Protein AF-A0A7M3Y3L1-F1 (afdb_monomer_lite)

Radius of gyration: 17.22 Å; chains: 1; bounding box: 46×27×43 Å

pLDDT: mean 79.11, std 12.34, range [48.06, 91.44]

Sequence (69 aa):
MLVRQWLGIGMMFLFVPINGPLWRMSFEAIGHPLPGVDWQIFIACLALFISGAVLTFTPNLRPESIEQN

Structure (mmCIF, N/CA/C/O backbone):
data_AF-A0A7M3Y3L1-F1
#
_entry.id   AF-A0A7M3Y3L1-F1
#
loop_
_atom_site.group_PDB
_atom_site.id
_ato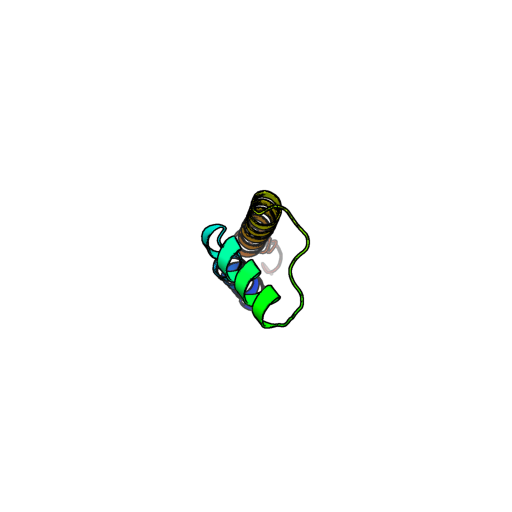m_site.type_symbol
_atom_site.label_atom_id
_atom_site.label_alt_id
_atom_site.label_comp_id
_atom_site.label_asym_id
_atom_site.label_entity_id
_atom_site.label_seq_id
_atom_site.pdbx_PDB_ins_code
_atom_site.Cartn_x
_atom_site.Cartn_y
_atom_site.Cartn_z
_atom_site.occupancy
_atom_site.B_iso_or_equiv
_atom_site.auth_seq_id
_atom_site.auth_comp_id
_atom_site.auth_asym_id
_atom_site.auth_atom_id
_atom_site.pdbx_PDB_model_num
ATOM 1 N N . MET A 1 1 ? -20.293 -2.772 11.744 1.00 58.88 1 MET A N 1
ATOM 2 C CA . MET A 1 1 ? -19.195 -1.998 12.375 1.00 58.88 1 MET A CA 1
ATOM 3 C C . MET A 1 1 ? -17.841 -2.648 12.123 1.00 58.88 1 MET A C 1
ATOM 5 O O . MET A 1 1 ? -16.994 -1.982 11.554 1.00 58.88 1 MET A O 1
ATOM 9 N N . LEU A 1 2 ? -17.663 -3.942 12.413 1.00 70.06 2 LEU A N 1
ATOM 10 C CA . LEU A 1 2 ? -16.376 -4.636 12.234 1.00 70.06 2 LEU A CA 1
ATOM 11 C C . LEU A 1 2 ? -15.910 -4.792 10.776 1.00 70.06 2 LEU A C 1
ATOM 13 O O . LEU A 1 2 ? -14.737 -4.581 10.506 1.00 70.06 2 LEU A O 1
ATOM 17 N N . VAL A 1 3 ? -16.802 -5.098 9.825 1.00 77.25 3 VAL A N 1
ATOM 18 C CA . VAL A 1 3 ? -16.393 -5.455 8.446 1.00 77.25 3 VAL A CA 1
ATOM 19 C C . VAL A 1 3 ? -15.637 -4.330 7.729 1.00 77.25 3 VAL A C 1
ATOM 21 O O . VAL A 1 3 ? -14.640 -4.604 7.077 1.00 77.25 3 VAL A O 1
ATOM 24 N N . ARG A 1 4 ? -16.052 -3.062 7.883 1.00 75.44 4 ARG A N 1
ATOM 25 C CA . ARG A 1 4 ? -15.372 -1.906 7.259 1.00 75.44 4 ARG A CA 1
ATOM 26 C C . ARG A 1 4 ? -13.965 -1.682 7.817 1.00 75.44 4 ARG A C 1
ATOM 28 O O . ARG A 1 4 ? -13.044 -1.436 7.048 1.00 75.44 4 ARG A O 1
ATOM 35 N N . GLN A 1 5 ? -13.809 -1.792 9.134 1.00 78.69 5 GLN A N 1
ATOM 36 C CA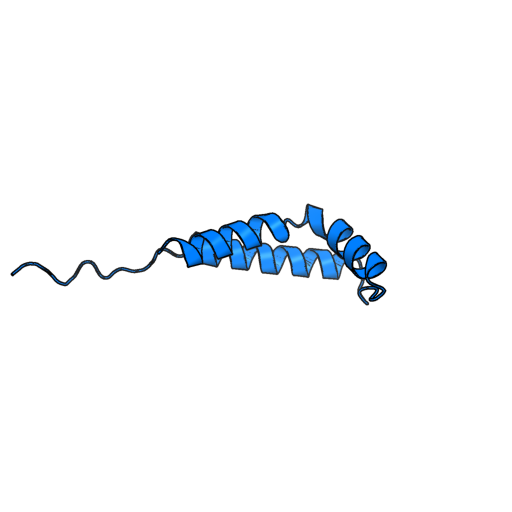 . GLN A 1 5 ? -12.508 -1.685 9.796 1.00 78.69 5 GLN A CA 1
ATOM 37 C C . GLN A 1 5 ? -11.600 -2.861 9.440 1.00 78.69 5 GLN A C 1
ATOM 39 O O . GLN A 1 5 ? -10.434 -2.652 9.140 1.00 78.69 5 GLN A O 1
ATOM 44 N N . TRP A 1 6 ? -12.139 -4.080 9.398 1.00 83.50 6 TRP A N 1
ATOM 45 C CA . TRP A 1 6 ? -11.407 -5.265 8.951 1.00 83.50 6 TRP A CA 1
ATOM 46 C C . TRP A 1 6 ? -10.966 -5.164 7.489 1.00 83.50 6 TRP A C 1
ATOM 48 O O . TRP A 1 6 ? -9.843 -5.544 7.170 1.00 83.50 6 TRP A O 1
ATOM 58 N N . LEU A 1 7 ? -11.804 -4.598 6.614 1.00 84.19 7 LEU A N 1
ATOM 59 C CA . LEU A 1 7 ? -11.429 -4.294 5.231 1.00 84.19 7 LEU A CA 1
ATOM 60 C C . LEU A 1 7 ? -10.285 -3.279 5.172 1.00 84.19 7 LEU A C 1
ATOM 62 O O . LEU A 1 7 ? -9.321 -3.486 4.442 1.00 84.19 7 LEU A O 1
ATOM 66 N N . GLY A 1 8 ? -10.367 -2.210 5.967 1.00 84.62 8 GLY A N 1
ATOM 67 C CA . GLY A 1 8 ? -9.322 -1.193 6.045 1.00 84.62 8 GLY A CA 1
ATOM 68 C C . GLY A 1 8 ? -7.992 -1.751 6.563 1.00 84.62 8 GLY A C 1
ATOM 69 O O . GLY A 1 8 ? -6.961 -1.541 5.931 1.00 84.62 8 GLY A O 1
ATOM 70 N N . ILE A 1 9 ? -8.017 -2.542 7.639 1.00 86.56 9 ILE A N 1
ATOM 71 C CA . ILE A 1 9 ? -6.835 -3.222 8.194 1.00 86.56 9 ILE A CA 1
ATOM 72 C C . ILE A 1 9 ? -6.244 -4.192 7.165 1.00 86.56 9 ILE A C 1
ATOM 74 O O . ILE A 1 9 ? -5.032 -4.203 6.953 1.00 86.56 9 ILE A O 1
ATOM 78 N N . GLY A 1 10 ? -7.093 -4.965 6.481 1.00 88.38 10 GLY A N 1
ATOM 79 C CA . GLY A 1 10 ? -6.674 -5.854 5.400 1.00 88.38 10 GLY A CA 1
ATOM 80 C C . GLY A 1 10 ? -5.981 -5.095 4.270 1.00 88.38 10 GLY A C 1
ATOM 81 O O . GLY A 1 10 ? -4.894 -5.484 3.852 1.00 88.38 10 GLY A O 1
ATOM 82 N N . MET A 1 11 ? -6.550 -3.968 3.832 1.00 85.56 11 MET A N 1
ATOM 83 C CA . MET A 1 11 ? -5.933 -3.094 2.828 1.00 85.56 11 MET A CA 1
ATOM 84 C C . MET A 1 11 ? 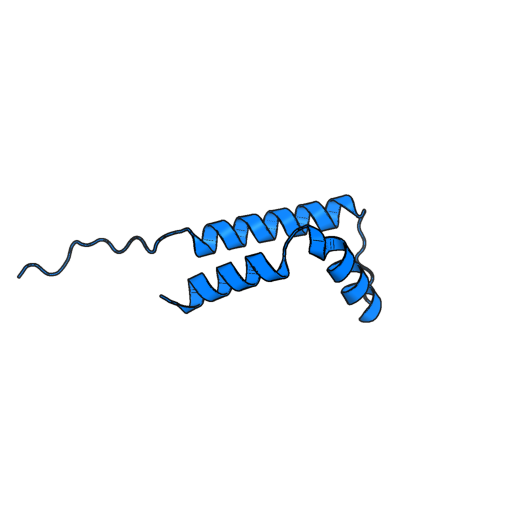-4.589 -2.533 3.300 1.00 85.56 11 MET A C 1
ATOM 86 O O . MET A 1 11 ? -3.637 -2.509 2.526 1.00 85.56 11 MET A O 1
ATOM 90 N N . MET A 1 12 ? -4.476 -2.122 4.564 1.00 87.62 12 MET A N 1
ATOM 91 C CA . MET A 1 12 ? -3.213 -1.624 5.111 1.00 87.62 12 MET A CA 1
ATOM 92 C C . MET A 1 12 ? -2.132 -2.707 5.130 1.00 87.62 12 MET A C 1
ATOM 94 O O . MET A 1 12 ? -0.984 -2.415 4.815 1.00 87.62 12 MET A O 1
ATOM 98 N N . PHE A 1 13 ? -2.482 -3.954 5.450 1.00 88.62 13 PHE A N 1
ATOM 99 C CA . PHE A 1 13 ? -1.523 -5.060 5.504 1.00 88.62 13 PHE A CA 1
ATOM 100 C C . PHE A 1 13 ? -1.118 -5.566 4.107 1.00 88.62 13 PHE A C 1
ATOM 102 O O . PHE A 1 13 ? 0.048 -5.870 3.865 1.00 88.62 13 PHE A O 1
ATOM 109 N N . LEU A 1 14 ? -2.065 -5.621 3.164 1.00 85.75 14 LEU A N 1
ATOM 110 C CA . LEU A 1 14 ? -1.818 -6.042 1.779 1.00 85.75 14 LEU A CA 1
ATOM 111 C C . LEU A 1 14 ? -0.993 -5.012 0.996 1.00 85.75 14 LEU A C 1
ATOM 113 O O . LEU A 1 14 ? -0.074 -5.387 0.265 1.00 85.75 14 LEU A O 1
ATOM 117 N N . PHE A 1 15 ? -1.282 -3.721 1.170 1.00 88.31 15 PHE A N 1
ATOM 118 C CA . PHE A 1 15 ? -0.694 -2.641 0.372 1.00 88.31 15 PHE A CA 1
ATOM 119 C C . PHE A 1 15 ? 0.410 -1.861 1.091 1.00 88.31 15 PHE A C 1
ATOM 121 O O . PHE A 1 15 ? 0.698 -0.727 0.715 1.00 88.31 15 PHE A O 1
ATOM 128 N N . VAL A 1 16 ? 1.075 -2.451 2.091 1.00 89.19 16 VAL A N 1
ATOM 129 C CA . VAL A 1 16 ? 2.291 -1.842 2.655 1.00 89.19 16 VAL A CA 1
ATOM 130 C C . VAL A 1 16 ? 3.268 -1.556 1.504 1.00 89.19 16 VAL A C 1
ATOM 132 O O . VAL A 1 16 ? 3.503 -2.451 0.694 1.00 89.19 16 VAL A O 1
ATOM 135 N N . PRO A 1 17 ? 3.875 -0.359 1.406 1.00 81.56 17 PRO A N 1
ATOM 136 C CA . PRO A 1 17 ? 4.719 -0.002 0.262 1.00 81.56 17 PRO A CA 1
ATOM 137 C C . PRO A 1 17 ? 5.897 -0.963 0.031 1.00 81.56 17 PRO A C 1
ATOM 139 O O . PRO A 1 17 ? 6.318 -1.169 -1.106 1.00 81.56 17 PRO A O 1
ATOM 142 N N . ILE A 1 18 ? 6.381 -1.612 1.098 1.00 85.94 18 ILE A N 1
ATOM 143 C CA . ILE A 1 18 ? 7.409 -2.660 1.029 1.00 85.94 18 ILE A CA 1
ATOM 144 C C . ILE A 1 18 ? 6.955 -3.903 0.242 1.00 85.94 18 ILE A C 1
ATOM 146 O O . ILE A 1 18 ? 7.790 -4.615 -0.305 1.00 85.94 18 ILE A O 1
ATOM 150 N N . ASN A 1 19 ? 5.643 -4.135 0.128 1.00 87.81 19 ASN A N 1
ATOM 151 C CA . ASN A 1 19 ? 5.055 -5.220 -0.655 1.00 87.81 19 ASN A CA 1
ATOM 152 C C . ASN A 1 19 ? 4.946 -4.878 -2.149 1.00 87.81 19 ASN A C 1
ATOM 154 O O . ASN A 1 19 ? 4.582 -5.748 -2.933 1.00 87.81 19 ASN A O 1
ATOM 158 N N . GLY A 1 20 ? 5.260 -3.651 -2.584 1.00 82.25 20 GLY A N 1
ATOM 159 C CA . GLY A 1 20 ? 5.202 -3.263 -4.001 1.00 82.25 20 GLY A CA 1
ATOM 160 C C . GLY A 1 20 ? 5.956 -4.228 -4.938 1.00 82.25 20 GLY A C 1
ATOM 161 O O . GLY A 1 20 ? 5.361 -4.723 -5.898 1.00 82.25 20 GLY A O 1
ATOM 162 N N . PRO A 1 21 ? 7.221 -4.589 -4.642 1.00 85.06 21 PRO A N 1
ATOM 163 C CA . PRO A 1 21 ? 7.953 -5.607 -5.398 1.00 85.06 21 PRO A CA 1
ATOM 164 C C . PRO A 1 21 ? 7.325 -7.010 -5.329 1.00 85.06 21 PRO A C 1
ATOM 166 O O . PRO A 1 21 ? 7.327 -7.726 -6.328 1.00 85.06 21 PRO A O 1
ATOM 169 N N . LEU A 1 22 ? 6.743 -7.400 -4.187 1.00 87.94 22 LEU A N 1
ATOM 170 C CA . LEU A 1 22 ? 6.039 -8.684 -4.038 1.00 87.94 22 LEU A CA 1
ATOM 171 C C . LEU A 1 22 ? 4.813 -8.764 -4.951 1.00 87.94 22 LEU A C 1
ATOM 173 O O . LEU A 1 22 ? 4.577 -9.796 -5.580 1.00 87.94 22 LEU A O 1
ATOM 177 N N . TRP A 1 23 ? 4.058 -7.670 -5.073 1.00 84.62 23 TRP A N 1
ATOM 178 C CA . TRP A 1 23 ? 2.951 -7.576 -6.020 1.00 84.62 23 TRP A CA 1
ATOM 179 C C . TRP A 1 23 ? 3.443 -7.726 -7.454 1.00 84.62 23 TRP A C 1
ATOM 181 O O . TRP A 1 23 ? 2.884 -8.526 -8.198 1.00 84.62 23 TRP A O 1
ATOM 191 N N . ARG A 1 24 ? 4.534 -7.049 -7.825 1.00 83.50 24 ARG A N 1
ATOM 192 C CA . ARG A 1 24 ? 5.144 -7.197 -9.154 1.00 83.50 24 ARG A CA 1
ATOM 193 C C . ARG A 1 24 ? 5.485 -8.657 -9.463 1.00 83.50 24 ARG A C 1
ATOM 195 O O . ARG A 1 24 ? 5.047 -9.167 -10.489 1.00 83.50 24 ARG A O 1
ATOM 202 N N . MET A 1 25 ? 6.181 -9.333 -8.548 1.00 86.50 25 MET A N 1
ATOM 203 C CA . MET A 1 25 ? 6.523 -10.753 -8.689 1.00 86.50 25 MET A CA 1
ATOM 204 C C . MET A 1 25 ? 5.278 -11.646 -8.775 1.00 86.50 25 MET A C 1
ATOM 206 O O . MET A 1 25 ? 5.249 -12.587 -9.560 1.00 86.50 25 MET A O 1
ATOM 210 N N . SER A 1 26 ? 4.230 -11.345 -8.004 1.00 87.56 26 SER A N 1
ATOM 211 C CA . SER A 1 26 ? 2.978 -12.116 -8.013 1.00 87.56 26 SER A CA 1
ATOM 212 C C . SER A 1 26 ? 2.230 -11.980 -9.343 1.00 87.56 26 SER A C 1
ATOM 214 O O . SER A 1 26 ? 1.747 -12.966 -9.890 1.00 87.56 26 SER A O 1
ATOM 216 N N . PHE A 1 27 ? 2.162 -10.767 -9.892 1.00 86.50 27 PHE A N 1
ATOM 217 C CA . PHE A 1 27 ? 1.553 -10.495 -11.196 1.00 86.50 27 PHE A CA 1
ATOM 218 C C . PHE A 1 27 ? 2.354 -11.124 -12.345 1.00 86.50 27 PHE A C 1
ATOM 220 O O . PHE A 1 27 ? 1.773 -11.698 -13.268 1.00 86.50 27 PHE A O 1
ATOM 227 N N . GLU A 1 28 ? 3.684 -11.097 -12.249 1.00 87.19 28 GLU A N 1
ATOM 228 C CA . GLU A 1 28 ? 4.580 -11.784 -13.181 1.00 87.19 28 GLU A CA 1
ATOM 229 C C . GLU A 1 28 ? 4.391 -13.311 -13.131 1.00 87.19 28 GLU A C 1
ATOM 231 O O . GLU A 1 28 ? 4.269 -13.946 -14.176 1.00 87.19 28 GLU A O 1
ATOM 236 N N . ALA A 1 29 ? 4.233 -13.891 -11.936 1.00 87.00 29 ALA A N 1
ATOM 237 C CA . ALA A 1 29 ? 3.938 -15.314 -11.755 1.00 87.00 29 ALA A CA 1
ATOM 238 C C . ALA A 1 29 ? 2.570 -15.745 -12.324 1.00 87.00 29 ALA A C 1
ATOM 240 O O . ALA A 1 29 ? 2.403 -16.899 -12.712 1.00 87.00 29 ALA A O 1
ATOM 241 N N . ILE A 1 30 ? 1.597 -14.830 -12.403 1.00 89.69 30 ILE A N 1
ATOM 242 C CA . ILE A 1 30 ? 0.261 -15.075 -12.980 1.00 89.69 30 ILE A CA 1
ATOM 243 C C . ILE A 1 30 ? 0.257 -14.855 -14.512 1.00 89.69 30 ILE A C 1
ATOM 245 O O . ILE A 1 30 ? -0.756 -15.060 -15.178 1.00 89.69 30 ILE A O 1
ATOM 249 N N . GLY A 1 31 ? 1.396 -14.481 -15.108 1.00 85.38 3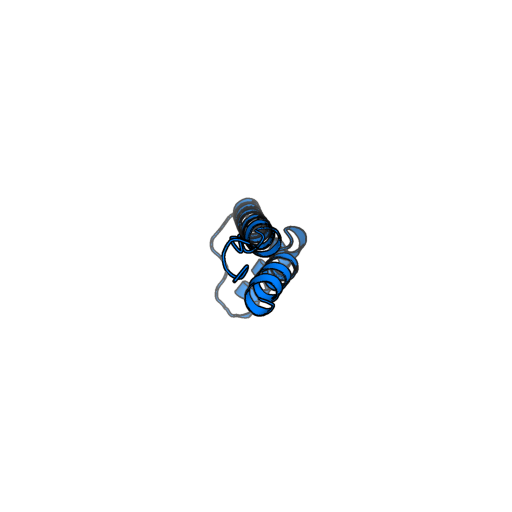1 GLY A N 1
ATOM 250 C CA . GLY A 1 31 ? 1.532 -14.265 -16.553 1.00 85.38 31 GLY A CA 1
ATOM 251 C C . GLY A 1 31 ? 1.030 -12.900 -17.031 1.00 85.38 31 GLY A C 1
ATOM 252 O O . GLY A 1 31 ? 0.947 -12.663 -18.235 1.00 85.38 31 GLY A O 1
ATOM 253 N N . HIS A 1 32 ? 0.726 -11.988 -16.104 1.00 81.50 32 HIS A N 1
ATOM 254 C CA . HIS A 1 32 ? 0.342 -10.609 -16.389 1.00 81.50 32 HIS A CA 1
ATOM 255 C C . HIS A 1 32 ? 1.389 -9.653 -15.812 1.00 81.50 32 HIS A C 1
ATOM 257 O O . HIS A 1 32 ? 1.163 -9.073 -14.749 1.00 81.50 32 HIS A O 1
ATOM 263 N N . PRO A 1 33 ? 2.541 -9.468 -16.485 1.00 77.88 33 PRO A N 1
ATOM 264 C CA . PRO A 1 33 ? 3.544 -8.523 -16.020 1.00 77.88 33 PRO A CA 1
ATOM 265 C C . PRO A 1 33 ? 2.923 -7.127 -15.954 1.00 77.88 33 PRO A C 1
ATOM 267 O O . PRO A 1 33 ? 2.380 -6.633 -16.942 1.00 77.88 33 PRO A O 1
ATOM 270 N N . LEU A 1 34 ? 2.984 -6.503 -14.778 1.00 74.19 34 LEU A N 1
ATOM 271 C CA . LEU A 1 34 ? 2.497 -5.143 -14.568 1.00 74.19 34 LEU A CA 1
ATOM 272 C C . LEU A 1 34 ? 3.296 -4.174 -15.459 1.00 74.19 34 LEU A C 1
ATOM 274 O O . LEU A 1 34 ? 4.504 -4.029 -15.254 1.00 74.19 34 LEU A O 1
ATOM 278 N N . PRO A 1 35 ? 2.657 -3.491 -16.427 1.00 69.81 35 PRO A N 1
ATOM 279 C CA . PRO A 1 35 ? 3.329 -2.474 -17.218 1.00 69.81 35 PRO A CA 1
ATOM 280 C C . PRO A 1 35 ? 3.470 -1.205 -16.366 1.00 69.81 35 PRO A C 1
ATOM 282 O O . PRO A 1 35 ? 2.496 -0.497 -16.122 1.00 69.81 35 PRO A O 1
ATOM 285 N N . GLY A 1 36 ? 4.676 -0.923 -15.873 1.00 70.00 36 GLY A N 1
ATOM 286 C CA . GLY A 1 36 ? 4.950 0.274 -15.075 1.00 70.00 36 GLY A CA 1
ATOM 287 C C . GLY A 1 36 ? 6.376 0.318 -14.530 1.00 70.00 36 GLY A C 1
ATOM 288 O O . GLY A 1 36 ? 7.013 -0.714 -14.335 1.00 70.00 36 GLY A O 1
ATOM 289 N N . VAL A 1 37 ? 6.882 1.528 -14.284 1.00 79.06 37 VAL A N 1
ATOM 290 C CA . VAL A 1 37 ? 8.155 1.740 -13.573 1.00 79.06 37 VAL A CA 1
ATOM 291 C C . VAL A 1 37 ? 7.953 1.383 -12.097 1.00 79.06 37 VAL A C 1
ATOM 293 O O . VAL A 1 37 ? 6.888 1.663 -11.547 1.00 79.06 37 VAL A O 1
ATOM 296 N N . ASP A 1 38 ? 8.963 0.822 -11.428 1.00 79.62 38 ASP A N 1
ATOM 297 C CA . ASP A 1 38 ? 8.878 0.392 -10.018 1.00 79.62 38 ASP A CA 1
ATOM 298 C C . ASP A 1 38 ? 8.318 1.475 -9.077 1.00 79.62 38 ASP A C 1
ATOM 300 O O . ASP A 1 38 ? 7.517 1.199 -8.182 1.00 79.62 38 ASP A O 1
ATOM 304 N N . TRP A 1 39 ? 8.663 2.738 -9.338 1.00 82.19 39 TRP A N 1
ATOM 305 C CA . TRP A 1 39 ? 8.159 3.888 -8.589 1.00 82.19 39 TRP A CA 1
ATOM 306 C C . TRP A 1 39 ? 6.635 4.067 -8.688 1.00 82.19 39 TRP A C 1
ATOM 308 O O . TRP A 1 39 ? 5.988 4.495 -7.735 1.00 82.19 39 TRP A O 1
ATOM 318 N N . GLN A 1 40 ? 6.031 3.702 -9.818 1.00 86.06 40 GLN A N 1
ATOM 319 C CA . GLN A 1 40 ? 4.592 3.824 -10.036 1.00 86.06 40 GLN A CA 1
ATOM 320 C C . GLN A 1 40 ? 3.805 2.784 -9.230 1.00 86.06 40 GLN A C 1
ATOM 322 O O . GLN A 1 40 ? 2.791 3.123 -8.621 1.00 86.06 40 GLN A O 1
ATOM 327 N N . ILE A 1 41 ? 4.303 1.544 -9.163 1.00 84.88 41 ILE A N 1
ATOM 328 C CA . ILE A 1 41 ? 3.720 0.475 -8.333 1.00 84.88 41 ILE A CA 1
ATOM 329 C C . ILE A 1 41 ? 3.834 0.846 -6.850 1.00 84.88 41 ILE A C 1
ATOM 331 O O . ILE A 1 41 ? 2.884 0.663 -6.087 1.00 84.88 41 ILE A O 1
ATOM 335 N N . PHE A 1 42 ? 4.967 1.429 -6.453 1.00 87.31 42 PHE A N 1
ATOM 336 C CA . PHE A 1 42 ? 5.173 1.935 -5.099 1.00 87.31 42 PHE A CA 1
ATOM 337 C C . PHE A 1 42 ? 4.167 3.036 -4.730 1.00 87.31 42 PHE A C 1
ATOM 339 O O . PHE A 1 42 ? 3.509 2.933 -3.694 1.00 87.31 42 PHE A O 1
ATOM 346 N N . ILE A 1 43 ? 3.990 4.051 -5.587 1.00 89.81 43 ILE A N 1
ATOM 347 C CA . ILE A 1 43 ? 2.999 5.119 -5.368 1.00 89.81 43 ILE A CA 1
ATOM 348 C C . ILE A 1 43 ? 1.582 4.542 -5.287 1.00 89.81 43 ILE A C 1
ATOM 350 O O . ILE A 1 43 ? 0.809 4.947 -4.421 1.00 89.81 43 ILE A O 1
ATOM 354 N N . ALA A 1 44 ? 1.235 3.586 -6.153 1.00 88.62 44 ALA A N 1
ATOM 355 C CA . ALA A 1 44 ? -0.077 2.947 -6.132 1.00 88.62 44 ALA A CA 1
ATOM 356 C C . ALA A 1 44 ? -0.328 2.196 -4.812 1.00 88.62 44 ALA A C 1
ATOM 358 O 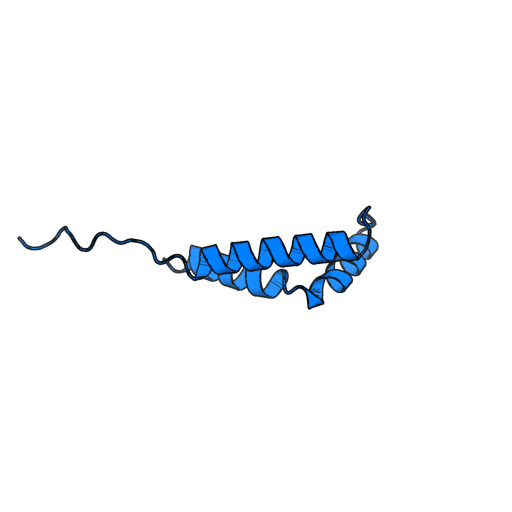O . ALA A 1 44 ? -1.379 2.380 -4.195 1.00 88.62 44 ALA A O 1
ATOM 359 N N . CYS A 1 45 ? 0.650 1.418 -4.331 1.00 89.12 45 CYS A N 1
ATOM 360 C CA . CYS A 1 45 ? 0.565 0.750 -3.028 1.00 89.12 45 CYS A CA 1
ATOM 361 C C . CYS A 1 45 ? 0.424 1.769 -1.891 1.00 89.12 45 CYS A C 1
ATOM 363 O O . CYS A 1 45 ? -0.441 1.618 -1.035 1.00 89.12 45 CYS A O 1
ATOM 365 N N . LEU A 1 46 ? 1.206 2.852 -1.921 1.00 90.69 46 LEU A N 1
ATOM 366 C CA . LEU A 1 46 ? 1.129 3.921 -0.927 1.00 90.69 46 LEU A CA 1
ATOM 367 C C . LEU A 1 46 ? -0.252 4.597 -0.907 1.00 90.69 46 LEU A C 1
ATOM 369 O O . LEU A 1 46 ? -0.817 4.810 0.164 1.00 90.69 46 LEU A O 1
ATOM 373 N N . ALA A 1 47 ? -0.829 4.898 -2.071 1.00 91.44 47 ALA A N 1
ATOM 374 C CA . ALA A 1 47 ? -2.160 5.495 -2.171 1.00 91.44 47 ALA A CA 1
ATOM 375 C C . ALA A 1 47 ? -3.257 4.559 -1.631 1.00 91.44 47 ALA A C 1
ATOM 377 O O . ALA A 1 47 ? -4.161 5.003 -0.915 1.00 91.44 47 ALA A O 1
ATOM 378 N N . LEU A 1 48 ? -3.161 3.257 -1.923 1.00 90.50 48 LEU A N 1
ATOM 379 C CA . LEU A 1 48 ? -4.083 2.241 -1.406 1.00 90.50 48 LEU A CA 1
ATOM 380 C C . LEU A 1 48 ? -3.923 2.035 0.103 1.00 90.50 48 LEU A C 1
ATOM 382 O O . LEU A 1 48 ? -4.925 1.914 0.807 1.00 90.50 48 LEU A O 1
ATOM 386 N N . PHE A 1 49 ? -2.692 2.073 0.613 1.00 91.06 49 PHE A N 1
ATOM 387 C CA . PHE A 1 49 ? -2.403 2.029 2.043 1.00 91.06 49 PHE A CA 1
ATOM 388 C C . PHE A 1 49 ? -3.037 3.208 2.781 1.00 91.06 49 PHE A C 1
ATOM 390 O O . PHE A 1 49 ? -3.747 3.008 3.765 1.00 91.06 49 PHE A O 1
ATOM 397 N N . ILE A 1 50 ? -2.840 4.432 2.280 1.00 90.00 50 ILE A N 1
ATOM 398 C CA . ILE A 1 50 ? -3.441 5.644 2.854 1.00 90.00 50 ILE A CA 1
ATOM 399 C C . ILE A 1 50 ? -4.969 5.557 2.791 1.00 90.00 50 ILE A C 1
ATOM 401 O O . ILE A 1 50 ? -5.641 5.872 3.768 1.00 90.00 50 ILE A O 1
ATOM 405 N N . SER A 1 51 ? -5.530 5.064 1.687 1.00 89.06 51 SER A N 1
ATOM 406 C CA . SER A 1 51 ? -6.979 4.864 1.557 1.00 89.06 51 SER A CA 1
ATOM 407 C C . SER A 1 51 ? -7.514 3.845 2.572 1.00 89.06 51 SER A C 1
ATOM 409 O O . SER A 1 51 ? -8.546 4.082 3.199 1.00 89.06 51 SER A O 1
ATOM 411 N N . GLY A 1 52 ? -6.794 2.741 2.794 1.00 86.25 52 GLY A N 1
ATOM 412 C CA . GLY A 1 52 ? -7.111 1.754 3.829 1.00 86.25 52 GLY A CA 1
ATOM 413 C C . GLY A 1 52 ? -6.992 2.326 5.244 1.00 86.25 52 GLY A C 1
ATOM 414 O O . GLY A 1 52 ? -7.841 2.052 6.095 1.00 86.25 52 GLY A O 1
ATOM 415 N N . ALA A 1 53 ? -5.999 3.187 5.480 1.00 86.50 53 ALA A N 1
ATOM 416 C CA . ALA A 1 53 ? -5.842 3.928 6.727 1.00 86.50 53 ALA A CA 1
ATOM 417 C C . ALA A 1 53 ? -7.049 4.826 6.980 1.00 86.50 53 ALA A C 1
ATOM 419 O O . ALA A 1 53 ? -7.677 4.729 8.031 1.00 86.50 53 ALA A O 1
ATOM 420 N N . VAL A 1 54 ? -7.439 5.632 5.991 1.00 86.81 54 VAL A N 1
ATOM 421 C CA . VAL A 1 54 ? -8.635 6.472 6.072 1.00 86.81 54 VAL A CA 1
ATOM 422 C C . VAL A 1 54 ? -9.862 5.608 6.346 1.00 86.81 54 VAL A C 1
ATOM 424 O O . VAL A 1 54 ? -10.628 5.931 7.245 1.00 86.81 54 VAL A O 1
ATOM 427 N N . LEU A 1 55 ? -10.040 4.472 5.669 1.00 82.06 55 LEU A N 1
ATOM 428 C CA . LEU A 1 55 ? -11.187 3.589 5.902 1.00 82.06 55 LEU A CA 1
ATOM 429 C C . LEU A 1 55 ? -11.219 2.997 7.325 1.00 82.06 55 LEU A C 1
ATOM 431 O O . LEU A 1 55 ? -12.300 2.841 7.895 1.00 82.06 55 LEU A O 1
ATOM 435 N N . THR A 1 56 ? -10.049 2.686 7.888 1.00 82.12 56 THR A N 1
ATOM 436 C CA . THR A 1 56 ? -9.887 2.115 9.237 1.00 82.12 56 THR A CA 1
ATOM 437 C C . THR A 1 56 ? -10.105 3.155 10.329 1.00 82.12 56 THR A C 1
ATOM 439 O O . THR A 1 56 ? -10.766 2.876 11.331 1.00 82.12 56 THR A O 1
ATOM 442 N N . PHE A 1 57 ? -9.541 4.347 10.133 1.00 78.94 57 PHE A N 1
ATOM 443 C CA . PHE A 1 57 ? -9.539 5.428 11.112 1.00 78.94 57 PHE A CA 1
ATOM 444 C C . PHE A 1 57 ? -10.720 6.380 10.971 1.00 78.94 57 PHE A C 1
ATOM 446 O O . PHE A 1 57 ? -10.958 7.134 11.906 1.00 78.94 57 PHE A O 1
ATOM 453 N N . THR A 1 58 ? -11.478 6.345 9.866 1.00 75.56 58 THR A N 1
ATOM 454 C CA . THR A 1 58 ? -12.741 7.087 9.754 1.00 75.56 58 THR A CA 1
ATOM 455 C C . THR A 1 58 ? -13.717 6.480 10.758 1.00 75.56 58 THR A C 1
ATOM 457 O O . THR A 1 58 ? -14.251 5.390 10.505 1.00 75.56 58 THR A O 1
ATOM 460 N N . PRO A 1 59 ? -13.966 7.148 11.898 1.00 57.12 59 PRO A N 1
ATOM 461 C CA . PRO A 1 59 ? -14.910 6.643 12.865 1.00 57.12 59 PRO A CA 1
ATOM 462 C C . PRO A 1 59 ? -16.289 6.707 12.220 1.00 57.12 59 PRO A C 1
ATOM 464 O O . PRO A 1 59 ? -16.614 7.637 11.479 1.00 57.12 59 PRO A O 1
ATOM 467 N N . ASN A 1 60 ? -17.111 5.693 12.477 1.00 58.03 60 ASN A N 1
ATOM 468 C CA . ASN A 1 60 ? -18.526 5.794 12.173 1.00 58.03 60 ASN A CA 1
ATOM 469 C C . ASN A 1 60 ? -19.027 7.005 12.969 1.00 58.03 60 ASN A C 1
ATOM 471 O O . ASN A 1 60 ? -19.062 6.933 14.197 1.00 58.03 60 ASN A O 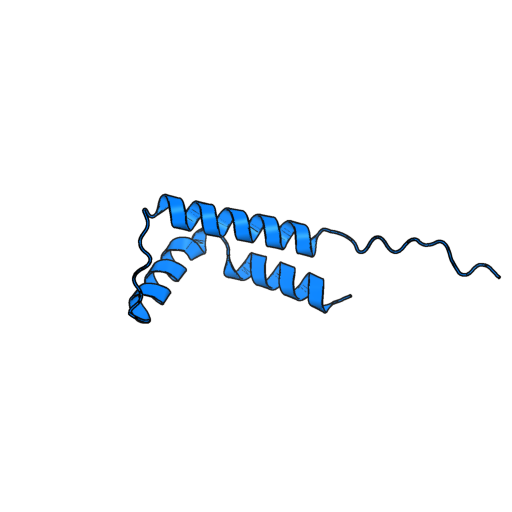1
ATOM 475 N N . LEU A 1 61 ? -19.327 8.118 12.293 1.00 57.97 61 LEU A N 1
ATOM 476 C CA . LEU A 1 61 ? -20.053 9.239 12.875 1.00 57.97 61 LEU A CA 1
ATOM 477 C C . LEU A 1 61 ? -21.424 8.672 13.231 1.00 57.97 61 LEU A C 1
ATOM 479 O O . LEU A 1 61 ? -22.351 8.718 12.432 1.00 57.97 61 LEU A O 1
ATOM 483 N N . ARG A 1 62 ? -21.527 8.009 14.380 1.00 52.31 62 ARG A N 1
ATOM 484 C CA . ARG A 1 62 ? -22.810 7.707 14.975 1.00 52.31 62 ARG A CA 1
ATOM 485 C C . ARG A 1 62 ? -23.234 9.046 15.569 1.00 52.31 62 ARG A C 1
ATOM 487 O O . ARG A 1 62 ? -22.594 9.471 16.528 1.00 52.31 62 ARG A O 1
ATOM 494 N N . PRO A 1 63 ? -24.211 9.765 14.993 1.00 50.06 63 PRO A N 1
ATOM 495 C CA . PRO A 1 63 ? -24.814 10.856 15.728 1.00 50.06 63 PRO A CA 1
ATOM 496 C C . PRO A 1 63 ? -25.425 10.225 16.980 1.00 50.06 63 PRO A C 1
ATOM 498 O O . PRO A 1 63 ? -26.349 9.417 16.905 1.00 50.06 63 PRO A O 1
ATOM 501 N N . GLU A 1 64 ? -24.835 10.518 18.130 1.00 54.50 64 GLU A N 1
ATOM 502 C CA . GLU A 1 64 ? -25.282 10.091 19.455 1.00 54.50 64 GLU A CA 1
ATOM 503 C C . GLU A 1 64 ? -26.522 10.904 19.871 1.00 54.50 64 GLU A C 1
ATOM 505 O O . GLU A 1 64 ? -26.558 11.513 20.930 1.00 54.50 64 GLU A O 1
ATOM 510 N N . SER A 1 65 ? -27.518 11.017 18.985 1.00 56.75 65 SER A N 1
ATOM 511 C CA . SER A 1 65 ? -28.601 11.994 19.138 1.00 56.75 65 SER A CA 1
ATOM 512 C C . SER A 1 65 ? -30.012 11.424 19.089 1.00 56.75 65 SER A C 1
ATOM 514 O O . SER A 1 65 ? -30.942 12.205 18.926 1.00 56.75 65 SER A O 1
ATOM 516 N N . ILE A 1 66 ? -30.222 10.113 19.228 1.00 59.50 66 ILE A N 1
ATOM 517 C CA . ILE A 1 66 ? -31.571 9.576 19.458 1.00 59.50 66 ILE A CA 1
ATOM 518 C C . ILE A 1 66 ? -31.458 8.346 20.360 1.00 59.50 66 ILE A C 1
ATOM 520 O O . ILE A 1 66 ? -31.158 7.271 19.860 1.00 59.50 66 ILE A O 1
ATOM 524 N N . GLU A 1 67 ? -31.600 8.536 21.675 1.00 52.28 67 GLU A N 1
ATOM 525 C CA . GLU A 1 67 ? -32.568 7.815 22.531 1.00 52.28 67 GLU A CA 1
ATOM 526 C C . GLU A 1 67 ? -32.441 8.323 23.983 1.00 52.28 67 GLU A C 1
ATOM 528 O O . GLU A 1 67 ? -31.877 7.689 24.870 1.00 52.28 67 GLU A O 1
ATOM 533 N N . GLN A 1 68 ? -32.921 9.547 24.203 1.00 50.12 68 GLN A N 1
ATOM 534 C CA . GLN A 1 68 ? -33.368 10.027 25.511 1.00 50.12 68 GLN A CA 1
ATOM 535 C C . GLN A 1 68 ? -34.874 10.272 25.363 1.00 50.12 68 GLN A C 1
ATOM 537 O O . GLN A 1 68 ? -35.269 11.388 25.028 1.00 50.12 68 GLN A O 1
ATOM 542 N N . ASN A 1 69 ? -35.694 9.225 25.494 1.00 48.06 69 ASN A N 1
ATOM 543 C CA . ASN A 1 69 ? -37.115 9.337 25.850 1.00 48.06 69 ASN A CA 1
ATOM 544 C C . ASN A 1 69 ? -37.649 7.997 26.362 1.00 48.06 69 ASN A C 1
ATOM 546 O O . ASN A 1 69 ? -37.673 7.048 25.549 1.00 48.06 69 ASN A O 1
#

Foldseek 3Di:
DPPQLVQLVVQLVCLPLVCLVVVQVVCVVVVRRDPDDSVVSSVVSVVSNVVSVCSNPVDPPPVPPDDDD

Secondary structure (DSSP, 8-state):
-HHHHHHHHHHHHHT-GGGHHHHHHHHHHTT----S-HHHHHHHHHHHHHHHHHHHHS-------S---